Protein AF-W2SDE4-F1 (afdb_monomer)

Mean predicted aligned error: 8.59 Å

Nearest PDB structures (foldseek):
  3nm9-assembly1_M  TM=8.414E-01  e=5.425E-02  Drosophila melanogaster
  1gt0-assembly1_D  TM=8.594E-01  e=9.507E-02  Mus musculus
  4y60-assembly1_C  TM=9.235E-01  e=2.920E-01  Mus musculus
  3f27-assembly1_D  TM=8.035E-01  e=1.787E-01  Mus musculus
  7m5w-assembly1_A  TM=7.647E-01  e=3.865E-01  Homo sapiens

Structure (mmCIF, N/CA/C/O backbone):
data_AF-W2SDE4-F1
#
_entry.id   AF-W2SDE4-F1
#
loop_
_atom_site.group_PDB
_atom_site.id
_atom_site.type_symbol
_atom_site.label_atom_id
_atom_site.label_alt_id
_atom_site.label_comp_id
_atom_site.label_asym_id
_atom_site.label_entity_id
_atom_site.label_seq_id
_atom_site.pdbx_PDB_ins_code
_atom_site.Cartn_x
_atom_site.Cartn_y
_atom_site.Cartn_z
_atom_site.occupancy
_atom_site.B_iso_or_equiv
_atom_site.auth_seq_id
_atom_site.auth_comp_id
_atom_site.auth_asym_id
_atom_site.auth_atom_id
_atom_site.pdbx_PDB_model_num
ATOM 1 N N . MET A 1 1 ? -0.212 -2.314 -6.476 1.00 69.38 1 MET A N 1
ATOM 2 C CA . MET A 1 1 ? -0.959 -1.895 -5.262 1.00 69.38 1 MET A CA 1
ATOM 3 C C . MET A 1 1 ? -1.756 -3.077 -4.693 1.00 69.38 1 MET A C 1
ATOM 5 O O . MET A 1 1 ? -2.967 -3.129 -4.851 1.00 69.38 1 MET A O 1
ATOM 9 N N . PHE A 1 2 ? -1.101 -4.052 -4.055 1.00 82.25 2 PHE A N 1
ATOM 10 C CA . PHE A 1 2 ? -1.787 -5.272 -3.590 1.00 82.25 2 PHE A CA 1
ATOM 11 C C . PHE A 1 2 ? -2.688 -5.020 -2.377 1.00 82.25 2 PHE A C 1
ATOM 13 O O . PHE A 1 2 ? -3.868 -5.333 -2.423 1.00 82.25 2 PHE A O 1
ATOM 20 N N . PHE A 1 3 ? -2.155 -4.375 -1.338 1.00 86.50 3 PHE A N 1
ATOM 21 C CA . PHE A 1 3 ? -2.916 -4.058 -0.128 1.00 86.50 3 PHE A CA 1
ATOM 22 C C . PHE A 1 3 ? -4.102 -3.125 -0.396 1.00 86.50 3 PHE A C 1
ATOM 24 O O . PHE A 1 3 ? -5.207 -3.372 0.067 1.00 86.50 3 PHE A O 1
ATOM 31 N N . ALA A 1 4 ? -3.879 -2.059 -1.171 1.00 85.44 4 ALA A N 1
ATOM 32 C CA . ALA A 1 4 ? -4.926 -1.088 -1.459 1.00 85.44 4 ALA A CA 1
ATOM 33 C C . ALA A 1 4 ? -6.085 -1.703 -2.255 1.00 85.44 4 ALA A C 1
ATOM 35 O O . ALA A 1 4 ? -7.218 -1.345 -1.984 1.00 85.44 4 ALA A O 1
ATOM 36 N N . ASN A 1 5 ? -5.826 -2.625 -3.191 1.00 85.62 5 ASN A N 1
ATOM 37 C CA . ASN A 1 5 ? -6.900 -3.326 -3.901 1.00 85.62 5 ASN A CA 1
ATOM 38 C C . ASN A 1 5 ? -7.693 -4.243 -2.968 1.00 85.62 5 ASN A C 1
ATOM 40 O O . ASN A 1 5 ? -8.914 -4.199 -2.993 1.00 85.62 5 ASN A O 1
ATOM 44 N N . ASP A 1 6 ? -7.003 -5.001 -2.117 1.00 87.25 6 ASP A N 1
ATOM 45 C CA . ASP A 1 6 ? -7.632 -5.948 -1.191 1.00 87.25 6 ASP A CA 1
ATOM 46 C C . ASP A 1 6 ? -8.488 -5.236 -0.127 1.00 87.25 6 ASP A C 1
ATOM 48 O O . ASP A 1 6 ? -9.594 -5.654 0.192 1.00 87.25 6 ASP A O 1
ATOM 52 N N . GLN A 1 7 ? -8.009 -4.097 0.385 1.00 89.25 7 GLN A N 1
ATOM 53 C CA . GLN A 1 7 ? -8.731 -3.313 1.390 1.00 89.25 7 GLN A CA 1
ATOM 54 C C . GLN A 1 7 ? -9.695 -2.275 0.823 1.00 89.25 7 GLN A C 1
ATOM 56 O O . GLN A 1 7 ? -10.481 -1.711 1.580 1.00 89.25 7 GLN A O 1
ATOM 61 N N . ARG A 1 8 ? -9.662 -1.981 -0.480 1.00 89.00 8 ARG A N 1
ATOM 62 C CA . ARG A 1 8 ? -10.548 -0.973 -1.081 1.00 89.00 8 ARG A CA 1
ATOM 63 C C . ARG A 1 8 ? -12.014 -1.325 -0.881 1.00 89.00 8 ARG A C 1
ATOM 65 O O . ARG A 1 8 ? -12.798 -0.433 -0.556 1.00 89.00 8 ARG A O 1
ATOM 72 N N . ASP A 1 9 ? -12.354 -2.589 -1.093 1.00 89.88 9 ASP A N 1
ATOM 73 C CA . ASP A 1 9 ? -13.728 -3.065 -0.986 1.00 89.88 9 ASP A CA 1
ATOM 74 C C . ASP A 1 9 ? -14.170 -3.067 0.476 1.00 89.88 9 ASP A C 1
ATOM 76 O O . ASP A 1 9 ? -15.171 -2.432 0.793 1.00 89.88 9 ASP A O 1
ATOM 80 N N . THR A 1 10 ? -13.338 -3.580 1.389 1.00 91.12 10 THR A N 1
ATOM 81 C CA . THR A 1 10 ? -13.580 -3.478 2.838 1.00 91.12 10 THR A CA 1
ATOM 82 C C . THR A 1 10 ? -13.788 -2.031 3.290 1.00 91.12 10 THR A C 1
ATOM 84 O O . THR A 1 10 ? -14.739 -1.736 4.001 1.00 91.12 10 THR A O 1
ATOM 87 N N . VAL A 1 11 ? -12.945 -1.088 2.854 1.00 91.69 11 VAL A N 1
ATOM 88 C CA . VAL A 1 11 ? -13.080 0.329 3.233 1.00 91.69 11 VAL A CA 1
ATOM 89 C C . VAL A 1 11 ? -14.381 0.932 2.700 1.00 91.69 11 VAL A C 1
ATOM 91 O O . VAL A 1 11 ? -14.983 1.752 3.391 1.00 91.69 11 VAL A O 1
ATOM 94 N N . ARG A 1 12 ? -14.829 0.542 1.501 1.00 90.31 12 ARG A N 1
ATOM 95 C CA . ARG A 1 12 ? -16.119 0.977 0.941 1.00 90.31 12 ARG A CA 1
ATOM 96 C C . ARG A 1 12 ? -17.313 0.366 1.661 1.00 90.31 12 ARG A C 1
ATOM 98 O O . ARG A 1 12 ? -18.309 1.061 1.827 1.00 90.31 12 ARG A O 1
ATOM 105 N N . GLU A 1 13 ? -17.217 -0.892 2.071 1.00 91.75 13 GLU A N 1
ATOM 106 C CA . GLU A 1 13 ? -18.257 -1.563 2.853 1.00 91.75 13 GLU A CA 1
ATOM 107 C C . GLU A 1 13 ? -18.370 -0.963 4.258 1.00 91.75 13 GLU A C 1
ATOM 109 O O . GLU A 1 13 ? -19.470 -0.663 4.713 1.00 91.75 13 GLU A O 1
ATOM 114 N N . GLU A 1 14 ? -17.235 -0.704 4.916 1.00 91.81 14 GLU A N 1
ATOM 115 C CA . GLU A 1 14 ? -17.179 -0.034 6.221 1.00 91.81 14 GLU A CA 1
ATOM 116 C C . GLU A 1 14 ? -17.631 1.436 6.144 1.00 91.81 14 GLU A C 1
ATOM 118 O O . GLU A 1 14 ? -18.118 1.986 7.130 1.00 91.81 14 GLU A O 1
ATOM 123 N N . ASN A 1 15 ? -17.462 2.089 4.987 1.00 88.81 15 ASN A N 1
ATOM 124 C CA . ASN A 1 15 ? -17.777 3.504 4.780 1.00 88.81 15 ASN A CA 1
ATOM 125 C C . ASN A 1 15 ? -18.672 3.682 3.541 1.00 88.81 15 ASN A C 1
ATOM 127 O O . ASN A 1 15 ? -18.196 4.128 2.489 1.00 88.81 15 ASN A O 1
ATOM 131 N N . PRO A 1 16 ? -19.974 3.361 3.631 1.00 89.06 16 PRO A N 1
ATOM 132 C CA . PRO A 1 16 ? -20.884 3.505 2.503 1.00 89.06 16 PRO A CA 1
ATOM 133 C C . PRO A 1 16 ? -20.945 4.971 2.044 1.00 89.06 16 PRO A C 1
ATOM 135 O O . PRO A 1 16 ? -21.204 5.878 2.831 1.00 89.06 16 PRO A O 1
ATOM 138 N N . GLY A 1 17 ? -20.682 5.210 0.755 1.00 89.50 17 GLY A N 1
ATOM 139 C CA . GLY A 1 17 ? -20.660 6.555 0.161 1.00 89.50 17 GLY A CA 1
ATOM 140 C C . GLY A 1 17 ? -19.307 7.278 0.213 1.00 89.50 17 GLY A C 1
ATOM 141 O O . GLY A 1 17 ? -19.216 8.422 -0.232 1.00 89.50 17 GLY A O 1
ATOM 142 N N . ILE A 1 18 ? -18.243 6.631 0.703 1.00 92.50 18 ILE A N 1
ATOM 143 C CA . ILE A 1 18 ? -16.893 7.205 0.691 1.00 92.50 18 ILE A CA 1
ATOM 144 C C . ILE A 1 18 ? -16.411 7.503 -0.739 1.00 92.50 18 ILE A C 1
ATOM 146 O O . ILE A 1 18 ? -16.496 6.674 -1.652 1.00 92.50 18 ILE A O 1
ATOM 150 N N . SER A 1 19 ? -15.862 8.701 -0.943 1.00 92.50 19 SER A N 1
ATOM 151 C CA . SER A 1 19 ? -15.301 9.087 -2.241 1.00 92.50 19 SER A CA 1
ATOM 152 C C . SER A 1 19 ? -13.976 8.371 -2.512 1.00 92.50 19 SER A C 1
ATOM 154 O O . SER A 1 19 ? -13.215 8.056 -1.598 1.00 92.50 19 SER A O 1
ATOM 156 N N . PHE A 1 20 ? -13.640 8.155 -3.786 1.00 85.25 20 PHE A N 1
ATOM 157 C CA . PHE A 1 20 ? -12.399 7.466 -4.160 1.00 85.25 20 PHE A CA 1
ATOM 158 C C . PHE A 1 20 ? -11.132 8.124 -3.579 1.00 85.25 20 PHE A C 1
ATOM 160 O O . PHE A 1 20 ? -10.237 7.422 -3.110 1.00 85.25 20 PHE A O 1
ATOM 167 N N . GLY A 1 21 ? -11.077 9.461 -3.539 1.00 90.19 21 GLY A N 1
ATOM 168 C CA . GLY A 1 21 ? -9.956 10.185 -2.932 1.00 90.19 21 GLY A CA 1
ATOM 169 C C . GLY A 1 21 ? -9.823 9.926 -1.428 1.00 90.19 21 GLY A C 1
ATOM 170 O O . GLY A 1 21 ? -8.716 9.748 -0.921 1.00 90.19 21 GLY A O 1
ATOM 171 N N . GLN A 1 22 ? -10.949 9.829 -0.715 1.00 91.88 22 GLN A N 1
ATOM 172 C CA . GLN A 1 22 ? -10.957 9.486 0.708 1.00 91.88 22 GLN A CA 1
ATOM 173 C C . GLN A 1 22 ? -10.568 8.026 0.947 1.00 91.88 22 GLN A C 1
ATOM 175 O O . GLN A 1 22 ? -9.811 7.762 1.877 1.00 91.88 22 GLN A O 1
ATOM 180 N N . VAL A 1 23 ? -10.997 7.098 0.085 1.00 92.12 23 VAL A N 1
ATOM 181 C CA . VAL A 1 23 ? -10.562 5.692 0.151 1.00 92.12 23 VAL A CA 1
ATOM 182 C C . VAL A 1 23 ? -9.041 5.600 0.076 1.00 92.12 23 VAL A C 1
ATOM 184 O O . VAL A 1 23 ? -8.431 4.939 0.909 1.00 92.12 23 VAL A O 1
ATOM 187 N N . GLY A 1 24 ? -8.409 6.316 -0.860 1.00 89.94 24 GLY A N 1
ATOM 188 C CA . GLY A 1 24 ? -6.948 6.358 -0.963 1.00 89.94 24 GLY A CA 1
ATOM 189 C C . GLY A 1 24 ? -6.271 6.852 0.320 1.00 89.94 24 GLY A C 1
ATOM 190 O O . GLY A 1 24 ? -5.273 6.275 0.750 1.00 89.94 24 GLY A O 1
ATOM 191 N N . LYS A 1 25 ? -6.848 7.871 0.971 1.00 91.75 25 LYS A N 1
ATOM 192 C CA . LYS A 1 25 ? -6.347 8.399 2.247 1.00 91.75 25 LYS A CA 1
ATOM 193 C C . LYS A 1 25 ? -6.459 7.368 3.375 1.00 91.75 25 LYS A C 1
ATOM 195 O O . LYS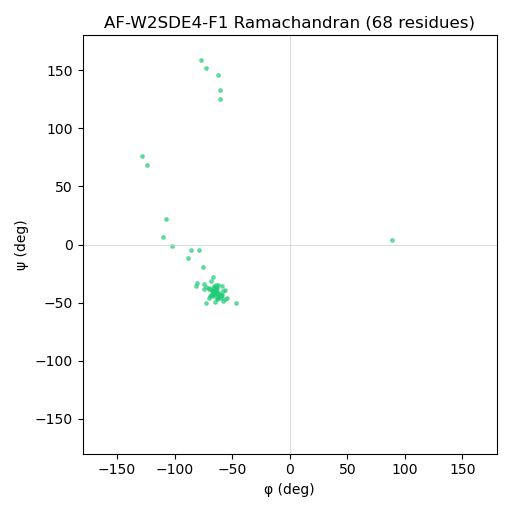 A 1 25 ? -5.457 7.075 4.018 1.00 91.75 25 LYS A O 1
ATOM 200 N N . VAL A 1 26 ? -7.631 6.750 3.540 1.00 92.44 26 VAL A N 1
ATOM 201 C CA . VAL A 1 26 ? -7.870 5.705 4.552 1.00 92.44 26 VAL A C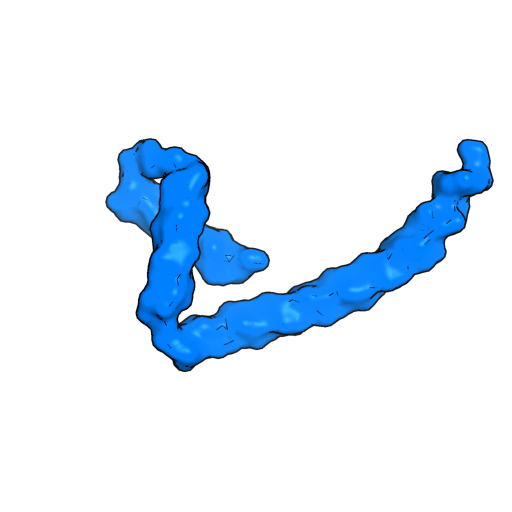A 1
ATOM 202 C C . VAL A 1 26 ? -6.952 4.504 4.337 1.00 92.44 26 VAL A C 1
ATOM 204 O O . VAL A 1 26 ? -6.366 4.001 5.289 1.00 92.44 26 VAL A O 1
ATOM 207 N N . LEU A 1 27 ? -6.778 4.056 3.093 1.00 91.62 27 LEU A N 1
ATOM 208 C CA . LEU A 1 27 ? -5.872 2.955 2.768 1.00 91.62 27 LEU A CA 1
ATOM 209 C C . LEU A 1 27 ? -4.414 3.302 3.083 1.00 91.62 27 LEU A C 1
ATOM 211 O O . LEU A 1 27 ? -3.688 2.455 3.599 1.00 91.62 27 LEU A O 1
ATOM 215 N N . GLY A 1 28 ? -3.989 4.539 2.815 1.00 90.44 28 GLY A N 1
ATOM 216 C CA . GLY A 1 28 ? -2.658 5.026 3.180 1.00 90.44 28 GLY A CA 1
ATOM 217 C C . GLY A 1 28 ? -2.435 5.045 4.693 1.00 90.44 28 GLY A C 1
ATOM 218 O O . GLY A 1 28 ? -1.381 4.617 5.166 1.00 90.44 28 GLY A O 1
ATOM 219 N N . ASP A 1 29 ? -3.438 5.476 5.454 1.00 91.94 29 ASP A N 1
ATOM 220 C CA . ASP A 1 29 ? -3.385 5.484 6.916 1.00 91.94 29 ASP A CA 1
ATOM 221 C C . ASP A 1 29 ? -3.403 4.055 7.487 1.00 91.94 29 ASP A C 1
ATOM 223 O O . ASP A 1 29 ? -2.557 3.726 8.320 1.00 91.94 29 ASP A O 1
ATOM 227 N N . LYS A 1 30 ? -4.264 3.161 6.969 1.00 90.25 30 LYS A N 1
ATOM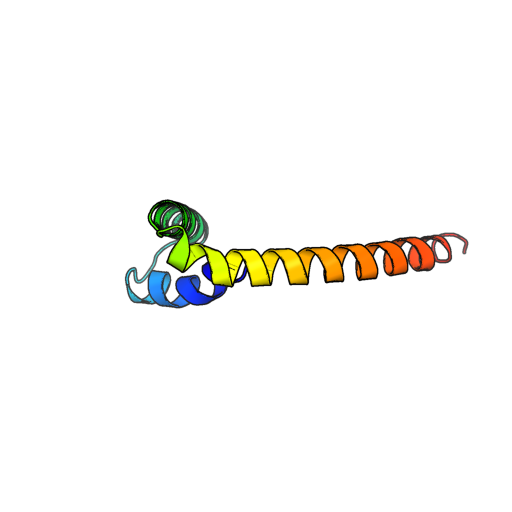 228 C CA . LYS A 1 30 ? -4.268 1.730 7.330 1.00 90.25 30 LYS A CA 1
ATOM 229 C C . LYS A 1 30 ? -2.914 1.084 7.025 1.00 90.25 30 LYS A C 1
ATOM 231 O O . LYS A 1 30 ? -2.386 0.374 7.871 1.00 90.25 30 LYS A O 1
ATOM 236 N N . TRP A 1 31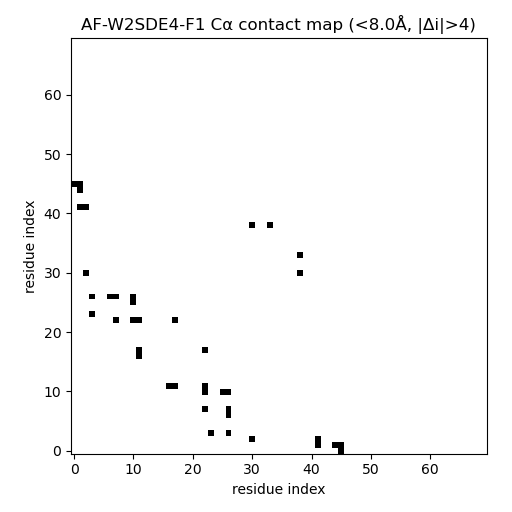 ? -2.310 1.370 5.869 1.00 89.19 31 TRP A N 1
ATOM 237 C CA . TRP A 1 31 ? -0.985 0.856 5.499 1.00 89.19 31 TRP A CA 1
ATOM 238 C C . TRP A 1 31 ? 0.120 1.315 6.459 1.00 89.19 31 TRP A C 1
ATOM 240 O O . TRP A 1 31 ? 0.982 0.524 6.849 1.00 89.19 31 TRP A O 1
ATOM 250 N N . LYS A 1 32 ? 0.101 2.587 6.872 1.00 87.81 32 LYS A N 1
ATOM 251 C CA . LYS A 1 32 ? 1.043 3.107 7.875 1.00 87.81 32 LYS A CA 1
ATOM 252 C C . LYS A 1 32 ? 0.834 2.459 9.243 1.00 87.81 32 LYS A C 1
ATOM 254 O O . LYS A 1 32 ? 1.821 2.207 9.929 1.00 87.81 32 LYS A O 1
ATOM 259 N N . ALA A 1 33 ? -0.418 2.169 9.596 1.00 90.56 33 ALA A N 1
ATOM 260 C CA . ALA A 1 33 ? -0.79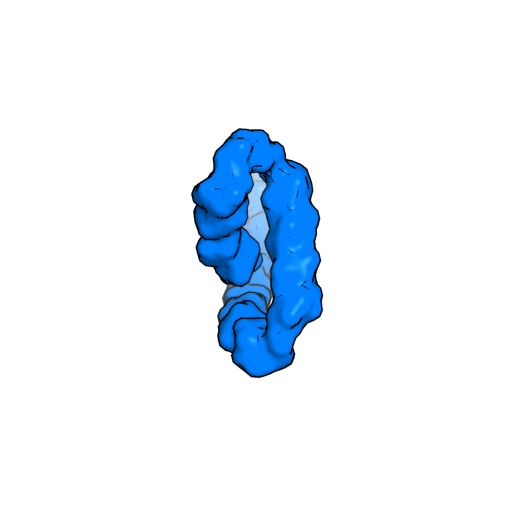8 1.513 10.842 1.00 90.56 33 ALA A CA 1
ATOM 261 C C . ALA A 1 33 ? -0.507 0.000 10.870 1.00 90.56 33 ALA A C 1
ATOM 263 O O . ALA A 1 33 ? -0.440 -0.578 11.954 1.00 90.56 33 ALA A O 1
ATOM 264 N N . LEU A 1 34 ? -0.324 -0.653 9.715 1.00 87.94 34 LEU A N 1
ATOM 265 C CA . LEU A 1 34 ? 0.095 -2.053 9.673 1.00 87.94 34 LEU A CA 1
ATOM 266 C C . LEU A 1 34 ? 1.472 -2.235 10.316 1.00 87.94 34 LEU A C 1
ATOM 268 O O . LEU A 1 34 ? 2.368 -1.406 10.167 1.00 87.94 34 LEU A O 1
ATOM 272 N N . THR A 1 35 ? 1.659 -3.377 10.969 1.00 90.44 35 THR A N 1
ATOM 273 C CA . THR A 1 35 ? 2.975 -3.793 11.468 1.00 90.44 35 THR A CA 1
ATOM 274 C C . THR A 1 35 ? 3.849 -4.335 10.341 1.00 90.44 35 THR A C 1
ATOM 276 O O . THR A 1 35 ? 3.345 -4.803 9.318 1.00 90.44 35 THR A O 1
ATOM 279 N N . ASP A 1 36 ? 5.167 -4.345 10.539 1.00 87.00 36 ASP A N 1
ATOM 280 C CA . ASP A 1 36 ? 6.111 -4.808 9.514 1.00 87.00 36 ASP A CA 1
ATOM 281 C C . ASP A 1 36 ? 5.846 -6.257 9.094 1.00 87.00 36 ASP A C 1
ATOM 283 O O . ASP A 1 36 ? 5.877 -6.559 7.909 1.00 87.00 36 ASP A O 1
ATOM 287 N N . LYS A 1 37 ? 5.430 -7.125 10.026 1.00 88.88 37 LYS A N 1
ATOM 288 C CA . LYS A 1 37 ? 5.019 -8.509 9.722 1.00 88.88 37 LYS A CA 1
ATOM 289 C C . LYS A 1 37 ? 3.803 -8.591 8.799 1.00 88.88 37 LYS A C 1
ATOM 291 O O . LYS A 1 37 ? 3.694 -9.512 7.996 1.00 88.88 37 LYS A O 1
ATOM 296 N N . GLN A 1 38 ? 2.863 -7.656 8.930 1.00 87.69 38 GLN A N 1
ATOM 297 C CA . GLN A 1 38 ? 1.672 -7.607 8.082 1.00 87.69 38 GLN A CA 1
ATOM 298 C C . GLN A 1 38 ? 1.975 -6.964 6.731 1.00 87.69 38 GLN A C 1
ATOM 300 O O . GLN A 1 38 ? 1.384 -7.368 5.734 1.00 87.69 38 GLN A O 1
ATOM 305 N N . ARG A 1 39 ? 2.898 -5.995 6.685 1.00 87.88 39 ARG A N 1
ATOM 306 C CA . ARG A 1 39 ? 3.363 -5.359 5.445 1.00 87.88 39 ARG A CA 1
ATOM 307 C C . ARG A 1 39 ? 4.256 -6.278 4.620 1.00 87.88 39 ARG A C 1
ATOM 309 O O . ARG A 1 39 ? 4.115 -6.300 3.403 1.00 87.88 39 ARG A O 1
ATOM 316 N N . GLU A 1 40 ? 5.096 -7.083 5.264 1.00 89.12 40 GLU A N 1
ATOM 317 C CA . GLU A 1 40 ? 6.077 -7.974 4.637 1.00 89.12 40 GLU A CA 1
ATOM 318 C C . GLU A 1 40 ? 5.527 -8.808 3.460 1.00 89.12 40 GLU A C 1
ATOM 320 O O . GLU A 1 40 ? 6.135 -8.779 2.386 1.00 89.12 40 GLU A O 1
ATOM 325 N N . PRO A 1 41 ? 4.385 -9.523 3.562 1.00 89.69 41 PRO A N 1
ATOM 326 C CA . PRO A 1 41 ? 3.847 -10.264 2.421 1.00 89.69 41 PRO A CA 1
ATOM 327 C C . PRO A 1 41 ? 3.422 -9.353 1.259 1.00 89.69 41 PRO A C 1
ATOM 329 O O . PRO A 1 41 ? 3.588 -9.727 0.096 1.00 89.69 41 PRO A O 1
ATOM 332 N N . TYR A 1 42 ? 2.8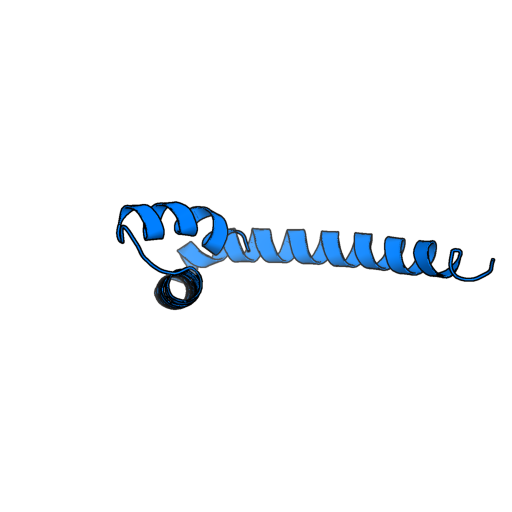95 -8.159 1.541 1.00 87.38 42 TYR A N 1
ATOM 333 C CA . TYR A 1 42 ? 2.498 -7.200 0.507 1.00 87.38 42 TYR A CA 1
ATOM 334 C C . TYR A 1 42 ? 3.703 -6.521 -0.136 1.00 87.38 42 TYR A C 1
ATOM 336 O O . TYR A 1 42 ? 3.698 -6.322 -1.348 1.00 87.38 42 TYR A O 1
ATOM 344 N N . GLU A 1 43 ? 4.737 -6.207 0.642 1.00 85.50 43 GLU A N 1
ATOM 345 C CA . GLU A 1 43 ? 5.995 -5.659 0.137 1.00 85.50 43 GLU A CA 1
ATOM 346 C C . GLU A 1 43 ? 6.743 -6.682 -0.714 1.00 85.50 43 GLU A C 1
ATOM 348 O O . GLU A 1 43 ? 7.189 -6.338 -1.804 1.00 85.50 43 GLU A O 1
ATOM 353 N N . LYS A 1 44 ? 6.790 -7.958 -0.305 1.00 88.75 44 LYS A N 1
ATOM 354 C CA . LYS A 1 44 ? 7.347 -9.042 -1.133 1.00 88.75 44 LYS A CA 1
ATOM 355 C C . LYS A 1 44 ? 6.604 -9.183 -2.459 1.00 88.75 44 LYS A C 1
ATOM 357 O O . LYS A 1 44 ? 7.242 -9.253 -3.507 1.00 88.75 44 LYS A O 1
ATOM 362 N N . LYS A 1 45 ? 5.264 -9.177 -2.436 1.00 86.31 45 LYS A N 1
ATOM 363 C CA . LYS A 1 45 ? 4.446 -9.199 -3.662 1.00 86.31 45 LYS A CA 1
ATOM 364 C C . LYS A 1 45 ? 4.702 -7.966 -4.531 1.00 86.31 45 LYS A C 1
ATOM 366 O O . LYS A 1 45 ? 4.884 -8.104 -5.734 1.00 86.31 45 LYS A O 1
ATOM 371 N N . ALA A 1 46 ? 4.758 -6.775 -3.933 1.00 84.38 46 ALA A N 1
ATOM 372 C CA . ALA A 1 46 ? 5.033 -5.531 -4.646 1.00 84.38 46 ALA A CA 1
ATOM 373 C C . ALA A 1 46 ? 6.442 -5.505 -5.254 1.00 84.38 46 ALA A C 1
ATOM 375 O O . ALA A 1 46 ? 6.597 -5.057 -6.383 1.00 84.38 46 ALA A O 1
ATOM 376 N N . ALA A 1 47 ? 7.452 -6.012 -4.549 1.00 84.81 47 ALA A N 1
ATOM 377 C CA . ALA A 1 47 ? 8.821 -6.102 -5.043 1.00 84.81 47 ALA A CA 1
ATOM 378 C C . ALA A 1 47 ? 8.9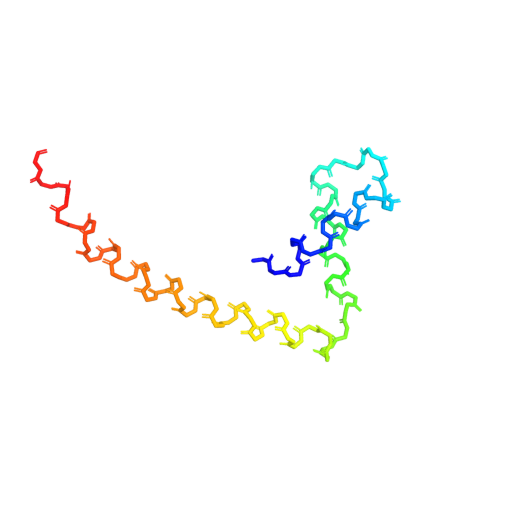45 -7.099 -6.205 1.00 84.81 47 ALA A C 1
ATOM 380 O O . ALA A 1 47 ? 9.577 -6.789 -7.215 1.00 84.81 47 ALA A O 1
ATOM 381 N N . ALA A 1 48 ? 8.304 -8.267 -6.095 1.00 86.62 48 ALA A N 1
ATOM 382 C CA . ALA A 1 48 ? 8.267 -9.254 -7.173 1.00 86.62 48 ALA A CA 1
ATOM 383 C C . ALA A 1 48 ? 7.564 -8.704 -8.424 1.00 86.62 48 ALA A C 1
ATOM 385 O O . ALA A 1 48 ? 8.075 -8.838 -9.535 1.00 86.62 48 ALA A O 1
ATOM 386 N N . ASP A 1 49 ? 6.426 -8.034 -8.240 1.00 84.12 49 ASP A N 1
ATOM 387 C CA . ASP A 1 49 ? 5.675 -7.414 -9.332 1.00 84.12 49 ASP A CA 1
ATOM 388 C C . ASP A 1 49 ? 6.428 -6.233 -9.955 1.00 84.12 49 ASP A C 1
ATOM 390 O O . ASP A 1 49 ? 6.465 -6.112 -11.173 1.00 84.12 49 ASP A O 1
ATOM 394 N N . LYS A 1 50 ? 7.114 -5.415 -9.144 1.00 81.12 50 LYS A N 1
ATOM 395 C CA . LYS A 1 50 ? 7.978 -4.326 -9.624 1.00 81.12 50 LYS A CA 1
ATOM 396 C C . LYS A 1 50 ? 9.092 -4.856 -10.518 1.00 81.12 50 LYS A C 1
ATOM 398 O O . LYS A 1 50 ? 9.317 -4.283 -11.575 1.00 81.12 50 LYS A O 1
ATOM 403 N N . LYS A 1 51 ? 9.735 -5.967 -10.140 1.00 83.88 51 LYS A N 1
ATOM 404 C CA . LYS A 1 51 ? 10.758 -6.608 -10.976 1.00 83.88 51 LYS A CA 1
ATOM 405 C C . LYS A 1 51 ? 10.172 -7.101 -12.299 1.00 83.88 51 LYS A C 1
ATOM 407 O O . LYS A 1 51 ? 10.747 -6.833 -13.345 1.00 83.88 51 LYS A O 1
ATOM 412 N N . ARG A 1 52 ? 9.012 -7.769 -12.265 1.00 84.94 52 ARG A N 1
ATOM 413 C CA . ARG A 1 52 ? 8.307 -8.197 -13.484 1.00 84.94 52 ARG A CA 1
ATOM 414 C C . ARG A 1 52 ? 7.985 -7.005 -14.383 1.00 84.94 52 ARG A C 1
ATOM 416 O O . ARG A 1 52 ? 8.292 -7.052 -15.564 1.00 84.94 52 ARG A O 1
ATOM 423 N N . TYR A 1 53 ? 7.420 -5.941 -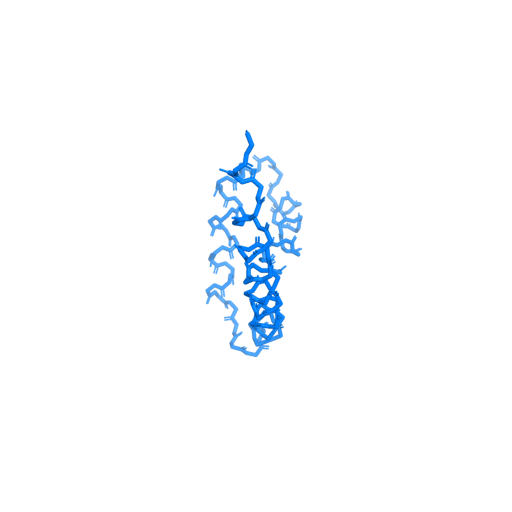13.816 1.00 81.06 53 TYR A N 1
ATOM 424 C CA . TYR A 1 53 ? 7.088 -4.727 -14.551 1.00 81.06 53 TYR A CA 1
ATOM 425 C C . TYR A 1 53 ? 8.330 -4.041 -15.121 1.00 81.06 53 TYR A C 1
ATOM 427 O O . TYR A 1 53 ? 8.268 -3.530 -16.226 1.00 81.06 53 TYR A O 1
ATOM 435 N N . GLU A 1 54 ? 9.461 -4.027 -14.414 1.00 82.19 54 GLU A N 1
ATOM 436 C CA . GLU A 1 54 ? 10.722 -3.487 -14.936 1.00 82.19 54 GLU A CA 1
ATOM 437 C C . GLU A 1 54 ? 11.263 -4.320 -16.108 1.00 82.19 54 GLU A C 1
ATOM 439 O O . GLU A 1 54 ? 11.653 -3.740 -17.118 1.00 82.19 54 GLU A O 1
ATOM 444 N N . ASP A 1 55 ? 11.220 -5.652 -16.019 1.00 82.69 55 ASP A N 1
ATOM 445 C CA . ASP A 1 55 ? 11.580 -6.570 -17.110 1.00 82.69 55 ASP A CA 1
ATOM 446 C C . ASP A 1 55 ? 10.645 -6.416 -18.326 1.00 82.69 55 ASP A C 1
ATOM 448 O O . ASP A 1 55 ? 11.099 -6.307 -19.465 1.00 82.69 55 ASP A O 1
ATOM 452 N N . GLU A 1 56 ? 9.328 -6.382 -18.098 1.00 81.00 56 GLU A N 1
ATOM 453 C CA . GLU A 1 56 ? 8.322 -6.178 -19.147 1.00 81.00 56 GLU A CA 1
ATOM 454 C C . GLU A 1 56 ? 8.417 -4.777 -19.748 1.00 81.00 56 GLU A C 1
ATOM 456 O O . GLU A 1 56 ? 8.338 -4.639 -20.962 1.00 81.00 56 GLU A O 1
ATOM 461 N N . LYS A 1 57 ? 8.662 -3.742 -18.939 1.00 79.31 57 LYS A N 1
ATOM 462 C CA . LYS A 1 57 ? 8.883 -2.372 -19.409 1.00 79.31 57 LYS A CA 1
ATOM 463 C C . LYS A 1 57 ? 10.179 -2.251 -20.198 1.00 79.31 57 LYS A C 1
ATOM 465 O O . LYS A 1 57 ? 10.203 -1.514 -21.171 1.00 79.31 57 LYS A O 1
ATOM 470 N N . ALA A 1 58 ? 11.247 -2.947 -19.815 1.00 80.44 58 ALA A N 1
ATOM 471 C CA . ALA A 1 58 ? 12.484 -2.967 -20.591 1.00 80.44 58 ALA A CA 1
ATOM 472 C C . ALA A 1 58 ? 12.264 -3.626 -21.959 1.00 80.44 58 ALA A C 1
ATOM 474 O O . ALA A 1 58 ? 12.696 -3.081 -22.970 1.00 80.44 58 ALA A O 1
ATOM 475 N N . LYS A 1 59 ? 11.526 -4.743 -22.005 1.00 78.25 59 LYS A N 1
ATOM 476 C CA . LYS A 1 59 ? 11.135 -5.404 -23.261 1.00 78.25 59 LYS A CA 1
ATOM 477 C C . LYS A 1 59 ? 10.185 -4.552 -24.098 1.00 78.25 59 LYS A C 1
ATOM 479 O O . LYS A 1 59 ? 10.375 -4.459 -25.300 1.00 78.25 59 LYS A O 1
ATOM 484 N N . TYR A 1 60 ? 9.207 -3.902 -23.472 1.00 74.25 60 TYR A N 1
ATOM 485 C CA . TYR A 1 60 ? 8.274 -2.998 -24.140 1.00 74.25 60 TYR A CA 1
ATOM 486 C C . TYR A 1 60 ? 8.969 -1.737 -24.651 1.00 74.25 60 TYR A C 1
ATOM 488 O O . TYR A 1 60 ? 8.691 -1.315 -25.755 1.00 74.25 60 TYR A O 1
ATOM 496 N N . ASN A 1 61 ? 9.900 -1.148 -23.900 1.00 69.44 61 ASN A N 1
ATOM 497 C CA . ASN A 1 61 ? 10.684 -0.008 -24.375 1.00 69.44 61 ASN A CA 1
ATOM 498 C C . ASN A 1 61 ? 11.648 -0.403 -25.500 1.00 69.44 61 ASN A C 1
ATOM 500 O O . ASN A 1 61 ? 11.929 0.430 -26.346 1.00 69.44 61 ASN A O 1
ATOM 504 N N . ALA A 1 62 ? 12.159 -1.639 -25.498 1.00 66.69 62 ALA A N 1
ATOM 505 C CA . ALA A 1 62 ? 12.984 -2.158 -26.586 1.00 66.69 62 ALA A CA 1
ATOM 506 C C . ALA A 1 62 ? 12.158 -2.494 -27.842 1.00 66.69 62 ALA A C 1
ATOM 508 O O . ALA A 1 62 ? 12.645 -2.299 -28.945 1.00 66.69 62 ALA A O 1
ATOM 509 N N . ALA A 1 63 ? 10.915 -2.961 -27.680 1.00 60.28 63 ALA A N 1
ATOM 510 C CA . ALA A 1 63 ? 9.997 -3.243 -28.787 1.00 60.28 63 ALA A CA 1
ATOM 511 C C . ALA A 1 63 ? 9.290 -1.976 -29.312 1.00 60.28 63 ALA A C 1
ATOM 513 O O . ALA A 1 63 ? 9.095 -1.817 -30.507 1.00 60.28 63 ALA A O 1
ATOM 514 N N . GLY A 1 64 ? 8.954 -1.036 -28.430 1.00 54.12 64 GLY A N 1
ATOM 515 C CA . GLY A 1 64 ? 8.279 0.225 -28.750 1.00 54.12 64 GLY A CA 1
ATOM 516 C C . GLY A 1 64 ? 9.199 1.299 -29.331 1.00 54.12 64 GLY A C 1
ATOM 517 O O . GLY A 1 64 ? 8.717 2.358 -29.711 1.00 54.12 64 GLY A O 1
ATOM 518 N N . SER A 1 65 ? 10.509 1.044 -29.408 1.00 49.53 65 SER A N 1
ATOM 519 C CA . SER A 1 65 ? 11.444 1.844 -30.206 1.00 49.53 65 SER A CA 1
ATOM 520 C C . SER A 1 65 ? 11.526 1.412 -31.678 1.00 49.53 65 SER A C 1
ATOM 522 O O . SER A 1 65 ? 12.202 2.089 -32.440 1.00 49.53 65 SER A O 1
ATOM 524 N N . GLU A 1 66 ? 10.853 0.328 -32.086 1.00 49.66 66 GLU A N 1
ATOM 525 C CA . GLU A 1 66 ? 10.761 -0.108 -33.494 1.00 49.66 66 GLU A CA 1
ATOM 526 C C . GLU A 1 66 ? 9.409 0.244 -34.162 1.00 49.66 66 GLU A C 1
ATOM 528 O O . GLU A 1 66 ? 9.243 -0.017 -35.346 1.00 49.66 66 GLU A O 1
ATOM 533 N N . GLU A 1 67 ? 8.455 0.867 -33.452 1.00 46.78 67 GLU A N 1
ATOM 534 C CA . GLU A 1 67 ? 7.131 1.257 -33.999 1.00 46.78 67 GLU A CA 1
ATOM 535 C C . GLU A 1 67 ? 6.933 2.784 -34.178 1.00 46.78 67 GLU A C 1
ATOM 537 O O . GLU A 1 67 ? 5.844 3.210 -34.549 1.00 46.78 67 GLU A O 1
ATOM 542 N N . ASP A 1 68 ? 7.963 3.618 -33.964 1.00 43.56 68 ASP A N 1
ATOM 543 C CA . ASP A 1 68 ? 7.928 5.079 -34.240 1.00 43.56 68 ASP A CA 1
ATOM 544 C C . ASP A 1 68 ? 8.773 5.464 -35.484 1.00 43.56 68 ASP A C 1
ATOM 546 O O . ASP A 1 68 ? 9.199 6.604 -35.642 1.00 43.56 68 ASP A O 1
ATOM 550 N N . GLU A 1 69 ? 9.034 4.502 -36.378 1.00 40.12 69 GLU A N 1
ATOM 551 C CA . GLU A 1 69 ? 9.539 4.736 -37.742 1.00 40.12 69 GLU A CA 1
ATOM 552 C C . GLU A 1 69 ? 8.593 4.091 -38.776 1.00 40.12 69 GLU A C 1
ATOM 554 O O . GLU A 1 69 ? 8.956 3.127 -39.445 1.00 40.12 69 GLU A O 1
ATOM 559 N N . GLU A 1 70 ? 7.377 4.628 -38.931 1.00 37.00 70 GLU A N 1
ATOM 560 C CA . GLU A 1 70 ? 6.657 4.599 -40.223 1.00 37.00 70 GLU A CA 1
ATOM 561 C C . GLU A 1 70 ? 5.730 5.811 -40.412 1.00 37.00 70 GLU A C 1
ATOM 563 O O . GLU A 1 70 ? 4.918 6.111 -39.505 1.00 37.00 70 GLU A O 1
#

InterPro domains:
  IPR009071 High mobility group box domain [PF00505] (1-61)
  IPR009071 High mobility group box domain [PS50118] (1-61)
  IPR009071 High mobility group box domain [SM00398] (1-62)
  IPR036910 High mobility group box domain superfamily [G3DSA:1.10.30.10] (1-70)
  IPR036910 High mobility group box domain superfamily [SSF47095] (1-66)
  IPR050342 High Mobility Group Box (HMGB) [PTHR48112] (1-68)

Radius of gyration: 17.34 Å; Cα contacts (8 Å, |Δi|>4): 20; chains: 1; bounding box: 34×20×52 Å

pLDDT: mean 82.03, std 13.67, range [37.0, 92.5]

Sequence (70 aa):
MFFANDQRDTVREENPGISFGQVGKVLGDKWKALTDKQREPYE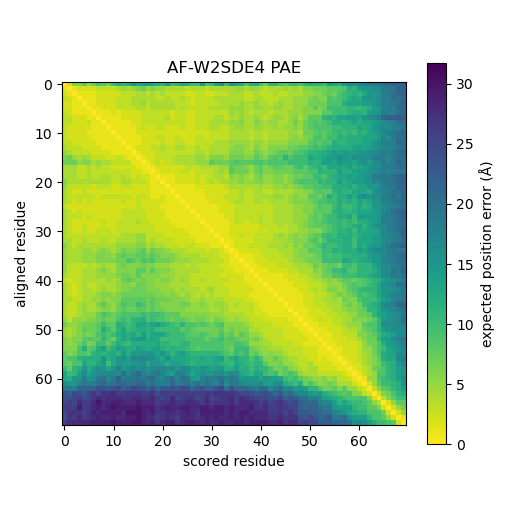KKAAADKKRYEDEKAKYNAAGSEEDEE

Organism: Cyphellophora europaea (strain CBS 101466) (NCBI:txid1220924)

Solvent-accessible surface area (backbone atoms only — not comparable to full-atom values): 4128 Å² total; per-residue (Å²): 115,65,60,55,60,67,45,46,58,55,52,41,69,78,34,77,85,64,50,72,72,55,50,55,50,53,44,52,51,51,59,68,69,48,51,69,81,69,41,46,65,46,50,53,50,48,53,54,49,50,52,51,50,50,55,52,47,51,52,46,55,62,53,58,68,70,72,79,77,127

Foldseek 3Di:
DVQLVVCLVVVCVVPPPDDPVVSVVVSVVVQVVDDPVRCVVVVVVVVVVVVVCVVVVVVCVVVVVVPPPD

Secondary structure (DSSP, 8-state):
-HHHHHHHHHHHHHSTT--HHHHHHHHHHHHHHS-HHHHHHHHHHHHHHHHHHHHHHHHHHHHTTSSS--